Protein AF-A0A8S3K7N5-F1 (afdb_monomer)

Solvent-accessible surface area (backbone atoms only — not comparable to full-atom values): 6988 Å² total; per-residue (Å²): 124,72,88,82,46,49,50,37,34,90,38,36,69,51,72,73,52,74,67,58,43,51,54,51,24,51,50,44,50,52,30,52,75,72,74,40,86,56,64,52,58,41,30,49,53,84,78,60,52,74,72,37,67,68,50,54,50,35,47,52,54,41,50,53,51,44,46,74,39,65,55,68,29,38,30,42,37,34,56,95,47,79,80,78,70,56,70,71,34,56,76,75,28,97,40,62,67,52,37,53,52,53,51,51,50,53,49,38,56,72,63,68,60,49,94,44,72,46,76,42,69,105

pLDDT: mean 94.67, std 6.49, range [56.16, 98.19]

Secondary structure (DSSP, 8-state):
--TT-GGGTTTTTSPP-HHHHHHHHHHHHHHHHTT---EEEE--TTT--TT-HHHHHHHHHHHHHHHHTT--EEEEE--S---PPPHHHHHH-SSHHHHHHHHHHHHHHHTTS-S-EEEE--

Foldseek 3Di:
DDPPPCCQEVVVLDADDPVRLVVLLVVCVVCVVVVHQDERHHHHQADDQLQDPVSLVSNLVNVVSCVVSVHQAYEYAPPPYDQDHDPSSVVPAVGSVRSSVVSQVVVCVSSVNGPHYHYHHD

Mean predicted aligned error: 3.04 Å

Radius of gyration: 14.58 Å; Cα contacts (8 Å, |Δi|>4): 152; chains: 1; bounding box: 37×26×41 Å

Sequence (122 aa):
APKDDAKHRSRWRDLYSYEESSELSQLIHIAKRYGIKFVYGLSPGLDLIYSSDKDLRALKRKLDQGCYFGCEYWAWLFDDIESEMCQQDKDRFVSFAHAQVAVTNEIYDYLNKPNILLFCPT

Nearest PDB structures (foldseek):
  8p0l-assembly1_B  TM=9.920E-01  e=1.467E-14  Homo sapiens
  5m7u-assembly1_B  TM=9.917E-01  e=2.003E-14  Homo sapiens
  5vvo-assembly1_B  TM=9.931E-01  e=2.268E-14  Homo sapiens
  5un9-assembly1_B  TM=9.921E-01  e=2.569E-14  Homo sapiens
  5m7t-assembly1_A  TM=9.931E-01  e=5.775E-14  Homo sapiens

InterPro domains:
  IPR011496 Beta-N-acetylglucosaminidase, catalytic domain [PF07555] (1-122)
  IPR011496 Beta-N-acetylglucosaminidase, catalytic domain [PS52009] (1-122)
  IPR017853 Glycoside hydrolase superfamily [SSF51445] (1-122)
  IPR051822 Glycosyl Hydrolase Family 84 [PTHR13170] (1-122)

Structure (mmCIF, N/CA/C/O backbone):
data_AF-A0A8S3K7N5-F1
#
_entry.id   AF-A0A8S3K7N5-F1
#
loop_
_atom_site.group_PDB
_atom_site.id
_atom_site.type_symbol
_atom_site.label_atom_id
_atom_site.label_alt_id
_atom_site.label_comp_id
_atom_site.label_asym_id
_atom_site.label_entity_id
_atom_site.label_seq_id
_atom_site.pdbx_PDB_ins_code
_atom_site.Cartn_x
_atom_site.Cartn_y
_atom_site.Cartn_z
_atom_site.occupancy
_atom_site.B_iso_or_equiv
_atom_site.auth_seq_id
_atom_site.auth_comp_id
_atom_site.auth_asym_id
_atom_site.auth_atom_id
_atom_site.pdbx_PDB_model_num
ATOM 1 N N . ALA A 1 1 ? -4.750 11.916 3.005 1.00 56.16 1 ALA A N 1
ATOM 2 C CA . ALA A 1 1 ? -3.777 11.329 3.942 1.00 56.16 1 ALA A CA 1
ATOM 3 C C . ALA A 1 1 ? -3.001 12.439 4.641 1.00 56.16 1 ALA A C 1
ATOM 5 O O . ALA A 1 1 ? -2.740 13.442 3.978 1.00 56.16 1 ALA A O 1
ATOM 6 N N . PRO A 1 2 ? -2.689 12.324 5.944 1.00 64.88 2 PRO A N 1
ATOM 7 C CA . PRO A 1 2 ? -1.953 13.364 6.659 1.00 64.88 2 PRO A CA 1
ATOM 8 C C . PRO A 1 2 ? -0.551 13.511 6.061 1.00 64.88 2 PRO A C 1
ATOM 10 O O . PRO A 1 2 ? 0.173 12.528 5.932 1.00 64.88 2 PRO A O 1
ATOM 13 N N . LYS A 1 3 ? -0.171 14.736 5.682 1.00 58.25 3 LYS A N 1
ATOM 14 C CA . LYS A 1 3 ? 1.168 15.015 5.136 1.00 58.25 3 LYS A CA 1
ATOM 15 C C . LYS A 1 3 ? 2.272 14.878 6.196 1.00 58.25 3 LYS A C 1
ATOM 17 O O . LYS A 1 3 ? 3.422 14.663 5.831 1.00 58.25 3 LYS A O 1
ATOM 22 N N . ASP A 1 4 ? 1.903 14.944 7.477 1.00 69.31 4 ASP A N 1
ATOM 23 C CA . ASP A 1 4 ? 2.828 14.939 8.617 1.00 69.31 4 ASP A CA 1
ATOM 24 C C . ASP A 1 4 ? 3.162 13.531 9.152 1.00 69.31 4 ASP A C 1
ATOM 26 O O . ASP A 1 4 ? 4.093 13.382 9.943 1.00 69.31 4 ASP A O 1
ATOM 30 N N . ASP A 1 5 ? 2.458 12.476 8.714 1.00 83.31 5 ASP A N 1
ATOM 31 C CA . ASP A 1 5 ? 2.827 11.096 9.062 1.00 83.31 5 ASP A CA 1
ATOM 32 C C . ASP A 1 5 ? 3.923 10.595 8.109 1.00 83.31 5 ASP A C 1
ATOM 34 O O . ASP A 1 5 ? 3.662 10.147 6.990 1.00 83.31 5 ASP A O 1
ATOM 38 N N . ALA A 1 6 ? 5.177 10.630 8.561 1.00 88.44 6 ALA A N 1
ATOM 39 C CA . ALA A 1 6 ? 6.297 10.114 7.779 1.00 88.44 6 ALA A CA 1
ATOM 40 C C . ALA A 1 6 ? 6.111 8.631 7.397 1.00 88.44 6 ALA A C 1
ATOM 42 O O . ALA A 1 6 ? 6.483 8.229 6.293 1.00 88.44 6 ALA A O 1
ATOM 43 N N . LYS A 1 7 ? 5.492 7.813 8.262 1.00 94.00 7 LYS A N 1
ATOM 44 C CA . LYS A 1 7 ? 5.280 6.372 8.034 1.00 94.00 7 LYS A CA 1
ATOM 45 C C . LYS A 1 7 ? 4.137 6.077 7.065 1.00 94.00 7 LYS A C 1
ATOM 47 O O . LYS A 1 7 ? 3.945 4.919 6.697 1.00 94.00 7 LYS A O 1
ATOM 52 N N . HIS A 1 8 ? 3.411 7.102 6.629 1.00 92.31 8 HIS A N 1
ATOM 53 C CA . HIS A 1 8 ? 2.451 7.009 5.538 1.00 92.31 8 HIS A CA 1
ATOM 54 C C . HIS A 1 8 ? 3.132 7.072 4.156 1.00 92.31 8 HIS A C 1
ATOM 56 O O . HIS A 1 8 ? 2.623 6.493 3.195 1.00 92.31 8 HIS A O 1
ATOM 62 N N . ARG A 1 9 ? 4.264 7.787 4.033 1.00 93.31 9 ARG A N 1
ATOM 63 C CA . ARG A 1 9 ? 4.886 8.098 2.731 1.00 93.31 9 ARG A CA 1
ATOM 64 C C . ARG A 1 9 ? 6.403 7.906 2.706 1.00 93.31 9 ARG A C 1
ATOM 66 O O . ARG A 1 9 ? 6.880 6.921 2.161 1.00 93.31 9 ARG A O 1
ATOM 73 N N . SER A 1 10 ? 7.176 8.814 3.301 1.00 93.06 10 SER A N 1
ATOM 74 C CA . SER A 1 10 ? 8.648 8.806 3.192 1.00 93.06 10 SER A CA 1
ATOM 75 C C . SER A 1 10 ? 9.321 7.634 3.912 1.00 93.06 10 SER A C 1
ATOM 77 O O . SER A 1 10 ? 10.409 7.213 3.536 1.00 93.06 10 SER A O 1
ATOM 79 N N . ARG A 1 11 ? 8.673 7.095 4.946 1.00 95.62 11 ARG A N 1
ATOM 80 C CA . ARG A 1 11 ? 9.132 5.961 5.757 1.00 95.62 11 ARG A CA 1
ATOM 81 C C . ARG A 1 11 ? 8.095 4.839 5.765 1.00 95.62 11 ARG A C 1
ATOM 83 O O . ARG A 1 11 ? 7.883 4.197 6.787 1.00 95.62 11 ARG A O 1
ATOM 90 N N . TRP A 1 12 ? 7.425 4.604 4.636 1.00 96.19 12 TRP A N 1
ATOM 91 C CA . TRP A 1 12 ? 6.309 3.651 4.533 1.00 96.19 12 TRP A CA 1
ATOM 92 C C . TRP A 1 12 ? 6.662 2.214 4.956 1.00 96.19 12 TRP A C 1
ATOM 94 O O . TRP A 1 12 ? 5.791 1.468 5.404 1.00 96.19 12 TRP A O 1
ATOM 104 N N . ARG A 1 13 ? 7.943 1.827 4.852 1.00 97.31 13 ARG A N 1
ATOM 105 C CA . ARG A 1 13 ? 8.452 0.516 5.295 1.00 97.31 13 ARG A CA 1
ATOM 106 C C . ARG A 1 13 ? 8.513 0.369 6.818 1.00 97.31 13 ARG A C 1
ATOM 108 O O . ARG A 1 13 ? 8.588 -0.756 7.311 1.00 97.31 13 ARG A O 1
ATOM 115 N N . ASP A 1 14 ? 8.497 1.473 7.560 1.00 97.44 14 ASP A N 1
ATOM 116 C CA . ASP A 1 14 ? 8.613 1.447 9.011 1.00 97.44 14 ASP A CA 1
ATOM 117 C C . ASP A 1 14 ? 7.270 1.133 9.659 1.00 97.44 14 ASP A C 1
ATOM 119 O O . ASP A 1 14 ? 6.243 1.759 9.382 1.00 97.44 14 ASP A O 1
ATOM 123 N N . LEU A 1 15 ? 7.286 0.184 10.591 1.00 96.81 15 LEU A N 1
ATOM 124 C CA . LEU A 1 15 ? 6.115 -0.133 11.398 1.00 96.81 15 LEU A CA 1
ATOM 125 C C . LEU A 1 15 ? 5.840 0.976 12.421 1.00 96.81 15 LEU A C 1
ATOM 127 O O . LEU A 1 15 ? 6.742 1.695 12.869 1.00 96.81 15 LEU A O 1
ATOM 131 N N . TYR A 1 16 ? 4.571 1.116 12.789 1.00 95.81 16 TYR A N 1
ATOM 132 C CA . TYR A 1 16 ? 4.176 1.986 13.890 1.00 95.81 16 TYR A CA 1
ATOM 133 C C . TYR A 1 16 ? 4.731 1.448 15.218 1.00 95.81 16 TYR A C 1
ATOM 135 O O . TYR A 1 16 ? 4.808 0.230 15.401 1.00 95.81 16 TYR A O 1
ATOM 143 N N . SER A 1 17 ? 5.142 2.336 16.126 1.00 95.31 17 SER A N 1
ATOM 144 C CA . SER A 1 17 ? 5.508 1.976 17.498 1.00 95.31 17 SER A CA 1
ATOM 145 C C . SER A 1 17 ? 4.276 1.491 18.261 1.00 95.31 17 SER A C 1
ATOM 147 O O . SER A 1 17 ? 3.154 1.538 17.752 1.00 95.31 17 SER A O 1
ATOM 149 N N . TYR A 1 18 ? 4.467 1.013 19.487 1.00 93.31 18 TYR A N 1
ATOM 150 C CA . TYR A 1 18 ? 3.350 0.596 20.330 1.00 93.31 18 TYR A CA 1
ATOM 151 C C . TYR A 1 18 ? 2.382 1.758 20.613 1.00 93.31 18 TYR A C 1
ATOM 153 O O . TYR A 1 18 ? 1.166 1.594 20.524 1.00 93.31 18 TYR A O 1
ATOM 161 N N . GLU A 1 19 ? 2.924 2.940 20.892 1.00 93.44 19 GLU A N 1
ATOM 162 C CA . GLU A 1 19 ? 2.173 4.157 21.197 1.00 93.44 19 GLU A CA 1
ATOM 163 C C . GLU A 1 19 ? 1.351 4.605 19.982 1.00 93.44 19 GLU A C 1
ATOM 165 O O . GLU A 1 19 ? 0.130 4.706 20.075 1.00 93.44 19 GLU A O 1
ATOM 170 N N . GLU A 1 20 ? 1.994 4.749 18.819 1.00 94.00 20 GLU A N 1
ATOM 171 C CA . GLU A 1 20 ? 1.323 5.101 17.558 1.00 94.00 20 GLU A CA 1
ATOM 172 C C . GLU A 1 20 ? 0.252 4.061 17.176 1.00 94.00 20 GLU A C 1
ATOM 174 O O . GLU A 1 20 ? -0.841 4.402 16.725 1.00 94.00 20 GLU A O 1
ATOM 179 N N . SER A 1 21 ? 0.542 2.771 17.389 1.00 92.88 21 SER A N 1
ATOM 180 C CA . SER A 1 21 ? -0.405 1.675 17.140 1.00 92.88 21 SER A CA 1
ATOM 181 C C . SER A 1 21 ? -1.648 1.776 18.028 1.00 92.88 21 SER A C 1
ATOM 183 O O . SER A 1 21 ? -2.763 1.508 17.572 1.00 92.88 21 SER A O 1
ATOM 185 N N . SER A 1 22 ? -1.470 2.160 19.296 1.00 93.94 22 SER A N 1
ATOM 186 C CA . SER A 1 22 ? -2.565 2.369 20.248 1.00 93.94 22 SER A CA 1
ATOM 187 C C . SER A 1 22 ? -3.449 3.542 19.823 1.00 93.94 22 SER A C 1
ATOM 189 O O . SER A 1 22 ? -4.672 3.404 19.779 1.00 93.94 22 SER A O 1
ATOM 191 N N . GLU A 1 23 ? -2.844 4.665 19.431 1.00 93.69 23 GLU A N 1
ATOM 192 C CA . GLU A 1 23 ? -3.563 5.847 18.941 1.00 93.69 23 GLU A CA 1
ATOM 193 C C . GLU A 1 23 ? -4.380 5.536 17.678 1.00 93.69 23 GLU A C 1
ATOM 195 O O . GLU A 1 23 ? -5.572 5.849 17.612 1.00 93.69 23 GLU A O 1
ATOM 200 N N . LEU A 1 24 ? -3.780 4.845 16.701 1.00 94.56 24 LEU A N 1
ATOM 201 C CA . LEU A 1 24 ? -4.466 4.430 15.474 1.00 94.56 24 LEU A CA 1
ATOM 202 C C . LEU A 1 24 ? -5.617 3.460 15.752 1.00 94.56 24 LEU A C 1
ATOM 204 O O . LEU A 1 24 ? -6.706 3.627 15.202 1.00 94.56 24 LEU A O 1
ATOM 208 N N . SER A 1 25 ? -5.412 2.480 16.635 1.00 96.25 25 SER A N 1
ATOM 209 C CA . SER A 1 25 ? -6.462 1.527 17.018 1.00 96.25 25 SER A CA 1
ATOM 210 C C . SER A 1 25 ? -7.647 2.235 17.684 1.00 96.25 25 SER A C 1
ATOM 212 O O . SER A 1 25 ? -8.804 1.946 17.374 1.00 96.25 25 SER A O 1
ATOM 214 N N . GLN A 1 26 ? -7.381 3.210 18.561 1.00 96.81 26 GLN A N 1
ATOM 215 C CA . GLN A 1 26 ? -8.428 4.028 19.179 1.00 96.81 26 GLN A CA 1
ATOM 216 C C . GLN A 1 26 ? -9.173 4.871 18.140 1.00 96.81 26 GLN A C 1
ATOM 218 O O . GLN A 1 26 ? -10.404 4.911 18.160 1.00 96.81 26 GLN A O 1
ATOM 223 N N . LEU A 1 27 ? -8.456 5.494 17.202 1.00 96.31 27 LEU A N 1
ATOM 224 C CA . LEU A 1 27 ? -9.052 6.287 16.129 1.00 96.31 27 LEU A CA 1
ATOM 225 C C . LEU A 1 27 ? -9.980 5.444 15.242 1.00 96.31 27 LEU A C 1
ATOM 227 O O . LEU A 1 27 ? -11.115 5.847 14.981 1.00 96.31 27 LEU A O 1
ATOM 231 N N . ILE A 1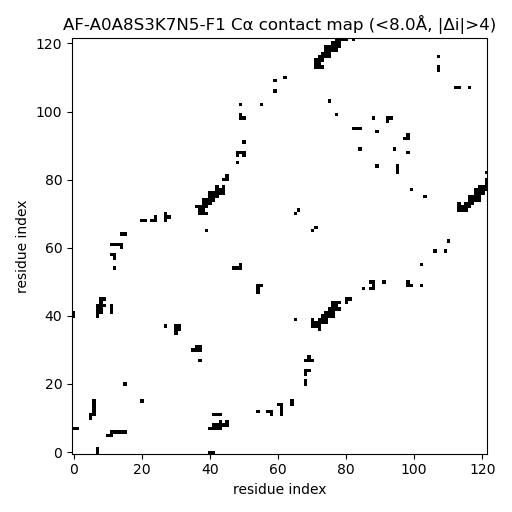 28 ? -9.531 4.254 14.832 1.00 96.56 28 ILE A N 1
ATOM 232 C CA . ILE A 1 28 ? -10.328 3.301 14.045 1.00 96.56 28 ILE A CA 1
ATOM 233 C C . ILE A 1 28 ? -11.575 2.875 14.827 1.00 96.56 28 ILE A C 1
ATOM 235 O O . ILE A 1 28 ? -12.686 2.891 14.289 1.00 96.56 28 ILE A O 1
ATOM 239 N N . HIS A 1 29 ? -11.419 2.540 16.111 1.00 96.94 29 HIS A N 1
ATOM 240 C CA . HIS A 1 29 ? -12.534 2.137 16.963 1.00 96.94 29 HIS A CA 1
ATOM 241 C C . HIS A 1 29 ? -13.580 3.251 17.118 1.00 96.94 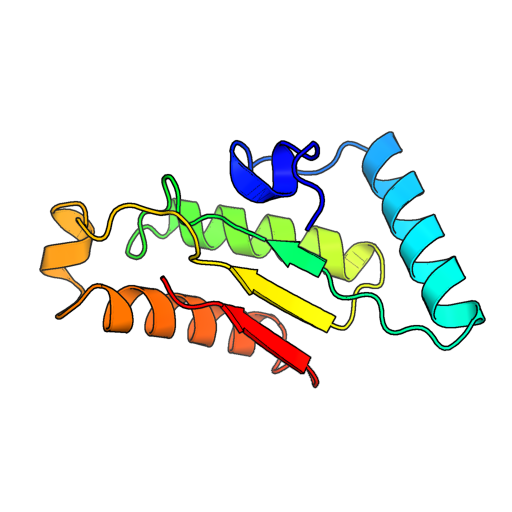29 HIS A C 1
ATOM 243 O O . HIS A 1 29 ? -14.782 3.001 16.994 1.00 96.94 29 HIS A O 1
ATOM 249 N N . ILE A 1 30 ? -13.138 4.491 17.349 1.00 97.75 30 ILE A N 1
ATOM 250 C CA . ILE A 1 30 ? -14.020 5.657 17.454 1.00 97.75 30 ILE A CA 1
ATOM 251 C C . ILE A 1 30 ? -14.747 5.890 16.127 1.00 97.75 30 ILE A C 1
ATOM 253 O O . ILE A 1 30 ? -15.970 6.029 16.132 1.00 97.75 30 ILE A O 1
ATOM 257 N N . ALA A 1 31 ? -14.042 5.866 14.992 1.00 97.50 31 ALA A N 1
ATOM 258 C CA . ALA A 1 31 ? -14.661 6.019 13.675 1.00 97.50 31 ALA A CA 1
ATOM 259 C C . ALA A 1 31 ? -15.775 4.980 13.460 1.00 97.50 31 ALA A C 1
ATOM 261 O O . ALA A 1 31 ? -16.907 5.343 13.130 1.00 97.50 31 ALA A O 1
ATOM 262 N N . LYS A 1 32 ? -15.496 3.707 13.772 1.00 96.06 32 LYS A N 1
ATOM 263 C CA . LYS A 1 32 ? -16.471 2.612 13.684 1.00 96.06 32 LYS A CA 1
ATOM 264 C C . LYS A 1 32 ? -17.682 2.836 14.593 1.00 96.06 32 LYS A C 1
ATOM 266 O O . LYS A 1 32 ? -18.812 2.645 14.149 1.00 96.06 32 LYS A O 1
ATOM 271 N N . ARG A 1 33 ? -17.475 3.299 15.832 1.00 97.62 33 ARG A N 1
ATOM 272 C CA . ARG A 1 33 ? -18.557 3.615 16.784 1.00 97.62 33 ARG A CA 1
ATOM 273 C C . ARG A 1 33 ? -19.510 4.695 16.263 1.00 97.62 33 ARG A C 1
ATOM 275 O O . ARG A 1 33 ? -20.701 4.631 16.552 1.00 97.62 33 ARG A O 1
ATOM 282 N N . TYR A 1 34 ? -19.004 5.656 15.495 1.00 97.94 34 TYR A N 1
ATOM 283 C CA . TYR A 1 34 ? -19.805 6.723 14.885 1.00 97.94 34 TYR A CA 1
ATOM 284 C C . TYR A 1 34 ? -20.292 6.397 13.462 1.00 97.94 34 TYR A C 1
ATOM 286 O O . TYR A 1 34 ? -20.843 7.266 12.792 1.00 97.94 34 TYR A O 1
ATOM 294 N N . GLY A 1 35 ? -20.113 5.159 12.982 1.00 96.94 35 GLY A N 1
ATOM 295 C CA . GLY A 1 35 ? -20.539 4.752 11.638 1.00 96.94 35 GLY A CA 1
ATOM 296 C C . GLY A 1 35 ? -19.702 5.358 10.504 1.00 96.94 35 GLY A C 1
ATOM 297 O O . GLY A 1 35 ? -20.136 5.364 9.353 1.00 96.94 35 GLY A O 1
ATOM 298 N N . ILE A 1 36 ? -18.506 5.864 10.809 1.00 97.62 36 ILE A N 1
ATOM 299 C CA . ILE A 1 36 ? -17.572 6.444 9.843 1.00 97.62 36 ILE A CA 1
ATOM 300 C C . ILE A 1 36 ? -16.615 5.349 9.363 1.00 97.62 36 ILE A C 1
ATOM 302 O O . ILE A 1 36 ? -15.966 4.672 10.161 1.00 97.62 36 ILE A O 1
ATOM 306 N N . LYS A 1 37 ? -16.492 5.190 8.042 1.00 96.62 37 LYS A N 1
ATOM 307 C CA . LYS A 1 37 ? -15.516 4.273 7.437 1.00 96.62 37 LYS A CA 1
ATOM 308 C C . LYS A 1 37 ? -14.123 4.893 7.488 1.00 96.62 37 LYS A C 1
ATOM 310 O O . LYS A 1 37 ? -13.851 5.863 6.785 1.00 96.62 37 LYS A O 1
ATOM 315 N N . PHE A 1 38 ? -13.244 4.324 8.305 1.00 96.56 38 PHE A N 1
ATOM 316 C CA . PHE A 1 38 ? -11.838 4.712 8.341 1.00 96.56 38 PHE A CA 1
ATOM 317 C C . PHE A 1 38 ? -11.076 4.051 7.186 1.00 96.56 38 PHE A C 1
ATOM 319 O O . PHE A 1 38 ? -10.989 2.827 7.141 1.00 96.56 38 PHE A O 1
ATOM 326 N N . VAL A 1 39 ? -10.516 4.850 6.274 1.00 96.25 39 VAL A N 1
ATOM 327 C CA . VAL A 1 39 ? -9.705 4.361 5.150 1.00 96.25 39 VAL A CA 1
ATOM 328 C C . VAL A 1 39 ? -8.226 4.593 5.449 1.00 96.25 39 VAL A C 1
ATOM 330 O O . VAL A 1 39 ? -7.792 5.742 5.544 1.00 96.25 39 VAL A O 1
ATOM 333 N N . TYR A 1 40 ? -7.452 3.516 5.580 1.00 95.50 40 TYR A N 1
ATOM 334 C CA . TYR A 1 40 ? -6.005 3.601 5.750 1.00 95.50 40 TYR A CA 1
ATOM 335 C C . TYR A 1 40 ? -5.323 3.827 4.400 1.00 95.50 40 TYR A C 1
ATOM 337 O O . TYR A 1 40 ? -5.354 2.964 3.522 1.00 95.50 40 TYR A O 1
ATOM 345 N N . GLY A 1 41 ? -4.733 5.010 4.234 1.00 95.06 41 GLY A N 1
ATOM 346 C CA . GLY A 1 41 ? -3.915 5.349 3.074 1.00 95.06 41 GLY A CA 1
ATOM 347 C C . GLY A 1 41 ? -2.467 4.895 3.241 1.00 95.06 41 GLY A C 1
ATOM 348 O O . GLY A 1 41 ? -1.953 4.893 4.358 1.00 95.06 41 GLY A O 1
ATOM 349 N N . LEU A 1 42 ? -1.804 4.557 2.135 1.00 95.50 42 LEU A N 1
ATOM 350 C CA . LEU A 1 42 ? -0.350 4.423 2.078 1.00 95.50 42 LEU A CA 1
ATOM 351 C C . LEU A 1 42 ? 0.177 4.920 0.723 1.00 95.50 42 LEU A C 1
ATOM 353 O O . LEU A 1 42 ? -0.390 4.593 -0.322 1.00 95.50 42 LEU A O 1
ATOM 357 N N . SER A 1 43 ? 1.273 5.683 0.752 1.00 95.56 43 SER A N 1
ATOM 358 C CA . SER A 1 43 ? 1.939 6.249 -0.430 1.00 95.56 43 SER A CA 1
ATOM 359 C C . SER A 1 43 ? 3.384 5.747 -0.552 1.00 95.56 43 SER A C 1
ATOM 361 O O . SER A 1 43 ? 4.313 6.485 -0.217 1.00 95.56 43 SER A O 1
ATOM 363 N N . PRO A 1 44 ? 3.641 4.517 -1.021 1.00 95.25 44 PRO A N 1
ATOM 364 C CA . PRO A 1 44 ? 5.012 4.005 -1.101 1.00 95.25 44 PRO A CA 1
ATOM 365 C C . PRO A 1 44 ? 5.769 4.443 -2.363 1.00 95.25 44 PRO A C 1
ATOM 367 O O . PRO A 1 44 ? 6.946 4.130 -2.508 1.00 95.25 44 PRO A O 1
ATOM 370 N N . GLY A 1 45 ? 5.106 5.123 -3.303 1.00 94.12 45 GLY A N 1
ATOM 371 C CA . GLY A 1 45 ? 5.623 5.334 -4.658 1.00 94.12 45 GLY A CA 1
ATOM 372 C C . GLY A 1 45 ? 6.915 6.152 -4.766 1.00 94.12 45 GLY A C 1
ATOM 373 O O . GLY A 1 45 ? 7.503 6.165 -5.838 1.00 94.12 45 GLY A O 1
ATOM 374 N N . LEU A 1 46 ? 7.367 6.816 -3.693 1.00 93.50 46 LEU A N 1
ATOM 375 C CA . LEU A 1 46 ? 8.610 7.599 -3.702 1.00 93.50 46 LEU A CA 1
ATOM 376 C C . LEU A 1 46 ? 9.855 6.744 -3.958 1.00 93.50 46 LEU A C 1
ATOM 378 O O . LEU A 1 46 ? 10.799 7.214 -4.582 1.00 93.50 46 LEU A O 1
ATOM 382 N 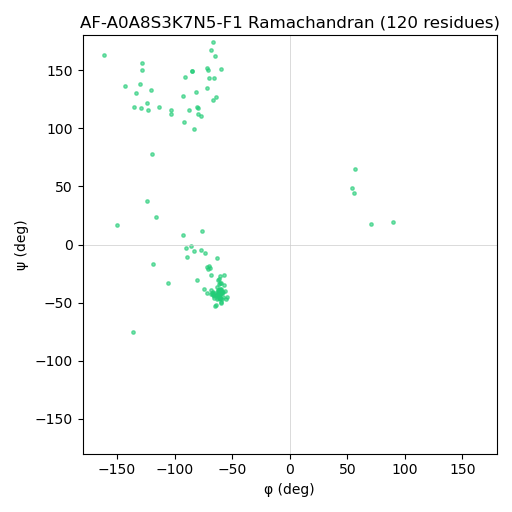N . ASP A 1 47 ? 9.885 5.522 -3.431 1.00 94.88 47 ASP A N 1
ATOM 383 C CA . ASP A 1 47 ? 11.071 4.664 -3.493 1.00 94.88 47 ASP A CA 1
ATOM 384 C C . ASP A 1 47 ? 10.732 3.163 -3.523 1.00 94.88 47 ASP A C 1
ATOM 386 O O . ASP A 1 47 ? 11.587 2.326 -3.226 1.00 94.88 47 ASP A O 1
ATOM 390 N N . LEU A 1 48 ? 9.483 2.806 -3.837 1.00 96.38 48 LEU A N 1
ATOM 391 C CA . LEU A 1 48 ? 9.059 1.421 -4.020 1.00 96.38 48 LEU A CA 1
ATOM 392 C C . LEU A 1 48 ? 9.724 0.813 -5.259 1.00 96.38 48 LEU A C 1
ATOM 394 O O . LEU A 1 48 ? 9.524 1.297 -6.370 1.00 96.38 48 LEU A O 1
ATOM 398 N N . ILE A 1 49 ? 10.424 -0.307 -5.073 1.00 97.44 49 ILE A N 1
ATOM 399 C CA . ILE A 1 49 ? 10.846 -1.170 -6.178 1.00 97.44 49 ILE A CA 1
ATOM 400 C C . ILE A 1 49 ? 9.758 -2.227 -6.378 1.00 97.44 49 ILE A C 1
ATOM 402 O O . ILE A 1 49 ? 9.628 -3.161 -5.582 1.00 97.44 49 ILE A O 1
ATOM 406 N N . TYR A 1 50 ? 8.964 -2.084 -7.435 1.00 97.38 50 TYR A N 1
ATOM 407 C CA . TYR A 1 50 ? 7.741 -2.868 -7.664 1.00 97.38 50 TYR A CA 1
ATOM 408 C C . TYR A 1 50 ? 8.009 -4.374 -7.812 1.00 97.38 50 TYR A C 1
ATOM 410 O O . TYR A 1 50 ? 7.183 -5.209 -7.453 1.00 97.38 50 TYR A O 1
ATOM 418 N N . SER A 1 51 ? 9.180 -4.730 -8.333 1.00 97.44 51 SER A N 1
ATOM 419 C CA . SER A 1 51 ? 9.640 -6.100 -8.573 1.00 97.44 51 SER A CA 1
ATOM 420 C C . SER A 1 51 ? 10.396 -6.714 -7.389 1.00 97.44 51 SER A C 1
ATOM 422 O O . SER A 1 51 ? 10.803 -7.876 -7.472 1.00 97.44 51 SER A O 1
ATOM 424 N N . SER A 1 52 ? 10.614 -5.959 -6.306 1.00 97.75 52 SER A N 1
ATOM 425 C CA . SER A 1 52 ? 11.408 -6.381 -5.152 1.00 97.75 52 SER A CA 1
ATOM 426 C C . SER A 1 52 ? 10.571 -7.139 -4.127 1.00 97.75 52 SER A C 1
ATOM 428 O O . SER A 1 52 ? 9.736 -6.568 -3.424 1.00 97.75 52 SER A O 1
ATOM 430 N N . ASP A 1 53 ? 10.893 -8.417 -3.921 1.00 97.00 53 ASP A N 1
ATOM 431 C CA . ASP A 1 53 ? 10.253 -9.219 -2.873 1.00 97.00 53 ASP A CA 1
ATOM 432 C C . ASP A 1 53 ? 10.483 -8.644 -1.466 1.00 97.00 53 ASP A C 1
ATOM 434 O O . ASP A 1 53 ? 9.692 -8.875 -0.550 1.00 97.00 53 ASP A O 1
ATOM 438 N N . LYS A 1 54 ? 11.587 -7.915 -1.253 1.00 97.75 54 LYS A N 1
ATOM 439 C CA . LYS A 1 54 ? 11.867 -7.259 0.031 1.00 97.75 54 LYS A CA 1
ATOM 440 C C . LYS A 1 54 ? 10.845 -6.158 0.302 1.00 97.75 54 LYS A C 1
ATOM 442 O O . LYS A 1 54 ? 10.341 -6.080 1.423 1.00 97.75 54 LYS A O 1
ATOM 447 N N . ASP A 1 55 ? 10.540 -5.353 -0.708 1.00 97.69 55 ASP A N 1
ATOM 448 C CA . ASP A 1 55 ? 9.584 -4.258 -0.585 1.00 97.69 55 ASP A CA 1
ATOM 449 C C . ASP A 1 55 ? 8.156 -4.783 -0.481 1.00 97.69 55 ASP A C 1
ATOM 451 O O . ASP A 1 55 ? 7.425 -4.356 0.410 1.00 97.69 55 ASP A O 1
ATOM 455 N N . LEU A 1 56 ? 7.797 -5.799 -1.271 1.00 97.44 56 LEU A N 1
ATOM 456 C CA . LEU A 1 56 ? 6.507 -6.482 -1.142 1.00 97.44 56 LEU A CA 1
ATOM 457 C C . LEU A 1 56 ? 6.310 -7.087 0.255 1.00 97.44 56 LEU A C 1
ATOM 459 O O . LEU A 1 56 ? 5.232 -6.973 0.838 1.00 97.44 56 LEU A O 1
ATOM 463 N N . ARG A 1 57 ? 7.348 -7.688 0.852 1.00 98.19 57 ARG A N 1
ATOM 464 C CA . ARG A 1 57 ? 7.278 -8.178 2.241 1.00 98.19 57 ARG A CA 1
ATOM 465 C C . ARG A 1 57 ? 7.144 -7.051 3.261 1.00 98.19 57 ARG A C 1
ATOM 467 O O . ARG A 1 57 ? 6.376 -7.198 4.209 1.00 98.19 57 ARG A O 1
ATOM 474 N N . ALA A 1 58 ? 7.895 -5.959 3.114 1.00 98.12 58 ALA A N 1
ATOM 475 C CA . ALA A 1 58 ? 7.787 -4.807 4.013 1.00 98.12 58 ALA A CA 1
ATOM 476 C C . ALA A 1 58 ? 6.373 -4.216 3.972 1.00 98.12 58 ALA A C 1
ATOM 478 O O . ALA A 1 58 ? 5.784 -3.914 5.008 1.00 98.12 58 ALA A O 1
ATOM 479 N N . LEU A 1 59 ? 5.808 -4.153 2.771 1.00 97.06 59 LEU A N 1
ATOM 480 C CA . LEU A 1 59 ? 4.470 -3.669 2.529 1.00 97.06 59 LEU A CA 1
ATOM 481 C C . LEU A 1 59 ? 3.401 -4.545 3.181 1.00 97.06 59 LEU A C 1
ATOM 483 O O . LEU A 1 59 ? 2.599 -4.051 3.968 1.00 97.06 59 LEU A O 1
ATOM 487 N N . LYS A 1 60 ? 3.441 -5.855 2.930 1.00 97.88 60 LYS A N 1
ATOM 488 C CA . LYS A 1 60 ? 2.532 -6.821 3.563 1.00 97.88 60 LYS A CA 1
ATOM 489 C C . LYS A 1 60 ? 2.574 -6.723 5.087 1.00 97.88 60 LYS A C 1
ATOM 491 O O . LYS A 1 60 ? 1.530 -6.588 5.706 1.00 97.88 60 LYS A O 1
ATOM 496 N N . ARG A 1 61 ? 3.769 -6.632 5.683 1.00 98.00 61 ARG A N 1
ATOM 497 C CA . ARG A 1 61 ? 3.927 -6.438 7.137 1.00 98.00 61 ARG A CA 1
ATOM 498 C C . ARG A 1 61 ? 3.290 -5.145 7.650 1.00 98.00 61 ARG A C 1
ATOM 500 O O . ARG A 1 61 ? 2.744 -5.132 8.751 1.00 98.00 61 ARG A O 1
ATOM 507 N N . LYS A 1 62 ? 3.379 -4.052 6.889 1.00 97.12 62 LYS A N 1
ATOM 508 C CA . LYS A 1 62 ? 2.740 -2.775 7.241 1.00 97.12 62 LYS A CA 1
ATOM 509 C C . LYS A 1 62 ? 1.214 -2.898 7.210 1.00 97.12 62 LYS A C 1
ATOM 511 O O . LYS A 1 62 ? 0.541 -2.415 8.118 1.00 97.12 62 LYS A O 1
ATOM 516 N N . LEU A 1 63 ? 0.683 -3.589 6.205 1.00 95.94 63 LEU A N 1
ATOM 517 C CA . LEU A 1 63 ? -0.747 -3.859 6.061 1.00 95.94 63 LEU A CA 1
ATOM 518 C C . LEU A 1 63 ? -1.274 -4.818 7.137 1.00 95.94 63 LEU A C 1
ATOM 520 O O . LEU A 1 63 ? -2.341 -4.566 7.691 1.00 95.94 63 LEU A O 1
ATOM 524 N N . ASP A 1 64 ? -0.508 -5.850 7.504 1.00 97.19 64 ASP A N 1
ATOM 525 C CA . ASP A 1 64 ? -0.826 -6.739 8.630 1.00 97.19 64 ASP A CA 1
ATOM 526 C C . ASP A 1 64 ? -0.992 -5.935 9.924 1.00 97.19 64 ASP A C 1
ATOM 528 O O . ASP A 1 64 ? -1.911 -6.178 10.707 1.00 97.19 64 ASP A O 1
ATOM 532 N N . GLN A 1 65 ? -0.134 -4.930 10.127 1.00 96.25 65 GLN A N 1
ATOM 533 C CA . GLN A 1 65 ? -0.234 -4.018 11.262 1.00 96.25 65 GLN A CA 1
ATOM 534 C C . GLN A 1 65 ? -1.551 -3.228 11.238 1.00 96.25 65 GLN A C 1
ATOM 536 O O . GLN A 1 65 ? -2.249 -3.164 12.246 1.00 96.25 65 GLN A O 1
ATOM 541 N N . GLY A 1 66 ? -1.933 -2.683 10.078 1.00 95.00 66 GLY A N 1
ATOM 542 C CA . GLY A 1 66 ? -3.216 -1.995 9.909 1.00 95.00 66 GLY A CA 1
ATOM 543 C C . GLY A 1 66 ? -4.424 -2.909 10.154 1.00 95.00 66 GLY A C 1
ATOM 544 O O . GLY A 1 66 ? -5.382 -2.496 10.810 1.00 95.00 66 GLY A O 1
ATOM 545 N N . CYS A 1 67 ? -4.358 -4.166 9.704 1.00 95.25 67 CYS A N 1
ATOM 546 C CA . CYS A 1 67 ? -5.381 -5.177 9.985 1.00 95.25 67 CYS A CA 1
ATOM 547 C C . CYS A 1 67 ? -5.489 -5.451 11.491 1.00 95.25 67 CYS A C 1
ATOM 549 O O . CYS A 1 67 ? -6.593 -5.504 12.030 1.00 95.25 67 CYS A O 1
ATOM 551 N N . TYR A 1 68 ? -4.352 -5.568 12.186 1.00 94.44 68 TYR A N 1
ATOM 552 C CA . TYR A 1 68 ? -4.305 -5.768 13.636 1.00 94.44 68 TYR A CA 1
ATOM 553 C C . TYR A 1 68 ? -4.964 -4.615 14.414 1.00 94.44 68 TYR A C 1
ATOM 555 O O . TYR A 1 68 ? -5.611 -4.855 15.431 1.00 94.44 68 TYR A O 1
ATOM 563 N N . PHE A 1 69 ? -4.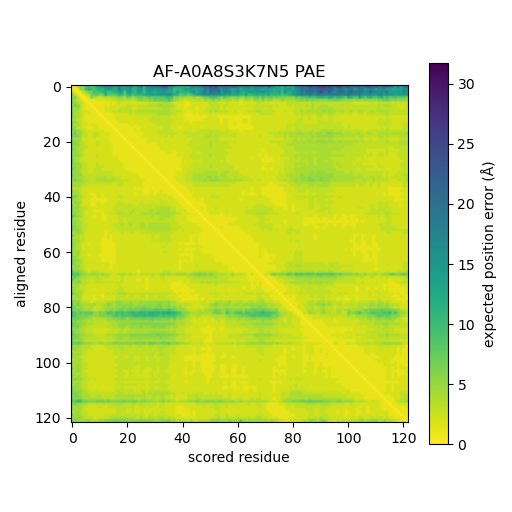884 -3.379 13.910 1.00 91.00 69 PHE A N 1
ATOM 564 C CA . PHE A 1 69 ? -5.577 -2.219 14.494 1.00 91.00 69 PHE A CA 1
ATOM 565 C C . PHE A 1 69 ? -7.095 -2.211 14.243 1.00 91.00 69 PHE A C 1
ATOM 567 O O . PHE A 1 69 ? -7.807 -1.356 14.771 1.00 91.00 69 PHE A O 1
ATOM 574 N N . GLY A 1 70 ? -7.602 -3.137 13.422 1.00 93.56 70 GLY A N 1
ATOM 575 C CA . GLY A 1 70 ? -9.007 -3.229 13.032 1.00 93.56 70 GLY A CA 1
ATOM 576 C C . GLY A 1 70 ? -9.367 -2.438 11.773 1.00 93.56 70 GLY A C 1
ATOM 577 O O . GLY A 1 70 ? -10.541 -2.119 11.580 1.00 93.56 70 GLY A O 1
ATOM 578 N N . CYS A 1 71 ? -8.390 -2.081 10.932 1.00 95.56 71 CYS A N 1
ATOM 579 C CA . CYS A 1 71 ? -8.669 -1.414 9.664 1.00 95.56 71 CYS A CA 1
ATOM 580 C C . CYS A 1 71 ? -9.310 -2.374 8.648 1.00 95.56 71 CYS A C 1
ATOM 582 O O . CYS A 1 71 ? -8.848 -3.496 8.455 1.00 95.56 71 CYS A O 1
ATOM 584 N N . GLU A 1 72 ? -10.362 -1.905 7.973 1.00 95.44 72 GLU A N 1
ATOM 585 C CA . GLU A 1 72 ? -11.155 -2.688 7.012 1.00 95.44 72 GLU A CA 1
ATOM 586 C C . GLU A 1 72 ? -11.120 -2.101 5.586 1.00 95.44 72 GLU A C 1
ATOM 588 O O . GLU A 1 72 ? -11.483 -2.784 4.627 1.00 95.44 72 GLU A O 1
ATOM 593 N N . TYR A 1 73 ? -10.706 -0.839 5.430 1.00 97.06 73 TYR A N 1
ATOM 594 C CA . TYR A 1 73 ? -10.780 -0.097 4.170 1.00 97.06 73 TYR A CA 1
ATOM 595 C C . TYR A 1 73 ? -9.437 0.550 3.846 1.00 97.06 73 TYR A C 1
ATOM 597 O O . TYR A 1 73 ? -8.802 1.140 4.718 1.00 97.06 73 TYR A O 1
ATOM 605 N N . TRP A 1 74 ? -9.033 0.490 2.579 1.00 97.31 74 TRP A N 1
ATOM 606 C CA . TRP A 1 74 ? -7.662 0.806 2.175 1.00 97.31 74 TRP A CA 1
ATOM 607 C C . TRP A 1 74 ? -7.621 1.829 1.043 1.00 97.31 74 TRP A C 1
ATOM 609 O O . TRP A 1 74 ? -8.526 1.882 0.209 1.00 97.31 74 TRP A O 1
ATOM 619 N N . ALA A 1 75 ? -6.561 2.630 0.997 1.00 96.81 75 ALA A N 1
ATOM 620 C CA . ALA A 1 75 ? -6.248 3.506 -0.121 1.00 96.81 75 ALA A CA 1
ATOM 621 C C . ALA A 1 75 ? -4.770 3.392 -0.495 1.00 96.81 75 ALA A C 1
ATOM 623 O O . ALA A 1 75 ? -3.878 3.494 0.344 1.00 96.81 75 ALA A O 1
ATOM 624 N N . TRP A 1 76 ? -4.531 3.196 -1.781 1.00 95.25 76 TRP A N 1
ATOM 625 C CA . TRP A 1 76 ? -3.228 2.982 -2.369 1.00 95.25 76 TRP A CA 1
ATOM 626 C C . TRP A 1 76 ? -2.879 4.155 -3.272 1.00 95.25 76 TRP A C 1
ATOM 628 O O . TRP A 1 76 ? -3.625 4.450 -4.206 1.00 95.25 76 TRP A O 1
ATOM 638 N N . LEU A 1 77 ? -1.806 4.874 -2.947 1.00 95.50 77 LEU A N 1
ATOM 639 C CA . LEU A 1 77 ? -1.595 6.226 -3.451 1.00 95.50 77 LEU A CA 1
ATOM 640 C C . LEU A 1 77 ? -0.262 6.349 -4.200 1.00 95.50 77 LEU A C 1
ATOM 642 O O . LEU A 1 77 ? 0.808 6.203 -3.605 1.00 95.50 77 LEU A O 1
ATOM 646 N N . PHE A 1 78 ? -0.342 6.633 -5.498 1.00 95.19 78 PHE A N 1
ATOM 647 C CA . PHE A 1 78 ? 0.800 6.842 -6.391 1.00 95.19 78 PHE A CA 1
ATOM 648 C C . PHE A 1 78 ? 0.862 8.271 -6.954 1.00 95.19 78 PHE A C 1
ATOM 650 O O . PHE A 1 78 ? 1.464 8.492 -8.001 1.00 95.19 78 PHE A O 1
ATOM 657 N N . ASP A 1 79 ? 0.256 9.228 -6.255 1.00 92.75 79 ASP A N 1
ATOM 658 C CA . ASP A 1 79 ? 0.280 10.659 -6.558 1.00 92.75 79 ASP A CA 1
ATOM 659 C C . ASP A 1 79 ? 1.655 11.285 -6.281 1.00 92.75 79 ASP A C 1
ATOM 661 O O . ASP A 1 79 ? 2.347 10.870 -5.347 1.00 92.75 79 ASP A O 1
ATOM 665 N N . ASP A 1 80 ? 2.028 12.329 -7.027 1.00 91.06 80 ASP A N 1
ATOM 666 C CA . ASP A 1 80 ? 3.243 13.137 -6.814 1.00 91.06 80 ASP A CA 1
ATOM 667 C C . ASP A 1 80 ? 4.550 12.310 -6.761 1.00 91.06 80 ASP A C 1
ATOM 669 O O . ASP A 1 80 ? 5.360 12.447 -5.835 1.00 91.06 80 ASP A O 1
ATOM 673 N N . ILE A 1 81 ? 4.749 11.416 -7.736 1.00 93.00 81 ILE A N 1
ATOM 674 C CA . ILE A 1 81 ? 5.967 10.600 -7.889 1.00 93.00 81 ILE A CA 1
ATOM 675 C C . ILE A 1 81 ? 6.529 10.703 -9.308 1.00 93.00 81 ILE A C 1
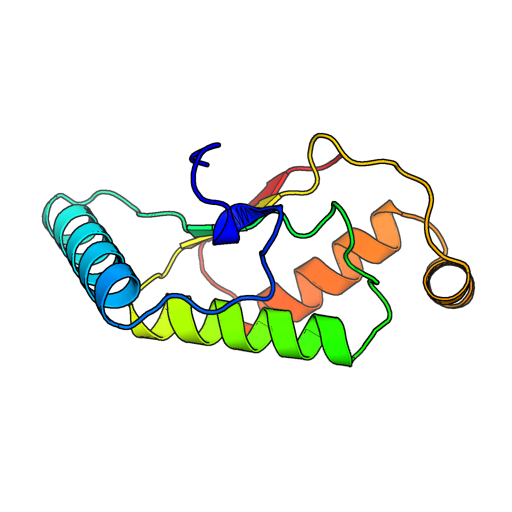ATOM 677 O O . ILE A 1 81 ? 5.808 10.993 -10.262 1.00 93.00 81 ILE A O 1
ATOM 681 N N . GLU A 1 82 ? 7.826 10.446 -9.455 1.00 90.06 82 GLU A N 1
ATOM 682 C CA . GLU A 1 82 ? 8.444 10.327 -10.774 1.00 90.06 82 GLU A CA 1
ATOM 683 C C . GLU A 1 82 ? 7.977 9.038 -11.465 1.00 90.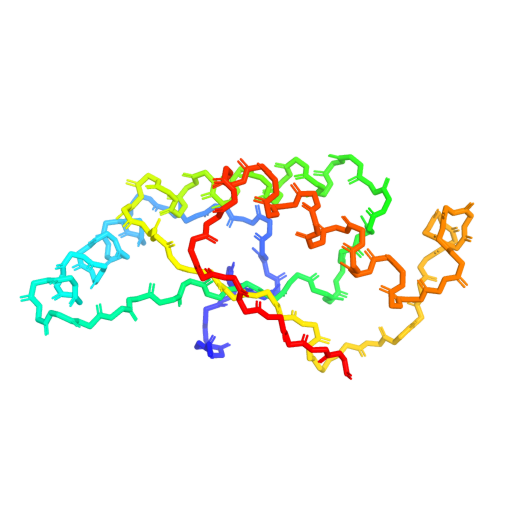06 82 GLU A C 1
ATOM 685 O O . GLU A 1 82 ? 7.797 8.000 -10.830 1.00 90.06 82 GLU A O 1
ATOM 690 N N . SER A 1 83 ? 7.778 9.102 -12.782 1.00 88.94 83 SER A N 1
ATOM 691 C CA . SER A 1 83 ? 7.314 7.957 -13.583 1.00 88.94 83 SER A CA 1
ATOM 692 C C . SER A 1 83 ? 8.443 7.038 -14.060 1.00 88.94 83 SER A C 1
ATOM 694 O O . SER A 1 83 ? 8.190 6.021 -14.712 1.00 88.94 83 SER A O 1
ATOM 696 N N . GLU A 1 84 ? 9.691 7.380 -13.737 1.00 91.25 84 GLU A N 1
ATOM 697 C CA . GLU A 1 84 ? 10.867 6.620 -14.136 1.00 91.25 84 GLU A CA 1
ATOM 698 C C . GLU A 1 84 ? 11.065 5.411 -13.212 1.00 91.25 84 GLU A C 1
ATOM 700 O O . GLU A 1 84 ? 11.294 5.538 -12.011 1.00 91.25 84 GLU A O 1
ATOM 705 N N . MET A 1 85 ? 10.999 4.210 -13.788 1.00 94.19 85 MET A N 1
ATOM 706 C CA . MET A 1 85 ? 11.249 2.963 -13.064 1.00 94.19 85 MET A CA 1
ATOM 707 C C . MET A 1 85 ? 12.744 2.630 -13.007 1.00 94.19 85 MET A C 1
ATOM 709 O O . MET A 1 85 ? 13.495 2.885 -13.952 1.00 94.19 85 MET A O 1
ATOM 713 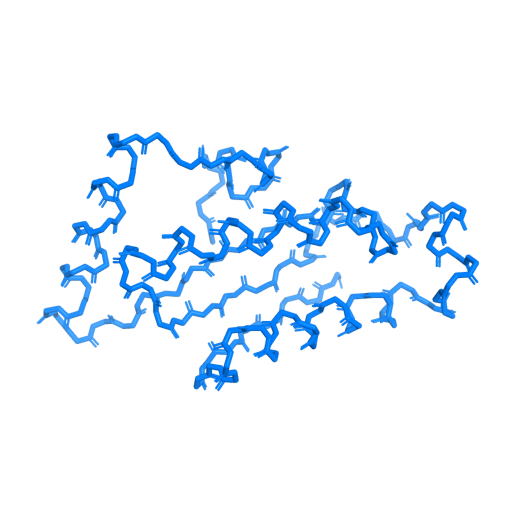N N . CYS A 1 86 ? 13.176 1.962 -11.936 1.00 94.94 86 CYS A N 1
ATOM 714 C CA . CYS A 1 86 ? 14.518 1.387 -11.881 1.00 94.94 86 CYS A CA 1
ATOM 715 C C . CYS A 1 86 ? 14.693 0.266 -12.930 1.00 94.94 86 CYS A C 1
ATOM 717 O O . CYS A 1 86 ? 13.717 -0.295 -13.432 1.00 94.94 86 CYS A O 1
ATOM 719 N N . GLN A 1 87 ? 15.940 -0.099 -13.252 1.00 96.12 87 GLN A N 1
ATOM 720 C CA . GLN A 1 87 ? 16.210 -1.121 -14.275 1.00 96.12 87 GLN A CA 1
ATOM 721 C C . GLN A 1 87 ? 15.550 -2.470 -13.953 1.00 96.12 87 GLN A C 1
ATOM 723 O O . GLN A 1 87 ? 14.961 -3.088 -14.831 1.00 96.12 87 GLN A O 1
ATOM 728 N N . GLN A 1 88 ? 15.577 -2.882 -12.683 1.00 96.38 88 GLN A N 1
ATOM 729 C CA . GLN A 1 88 ? 14.968 -4.137 -12.243 1.00 96.38 88 GLN A CA 1
ATOM 730 C C . GLN A 1 88 ? 13.456 -4.185 -12.529 1.00 96.38 88 GLN A C 1
ATOM 732 O O . GLN A 1 88 ? 12.928 -5.222 -12.929 1.00 96.38 88 GLN A O 1
ATOM 737 N N . ASP A 1 89 ? 12.758 -3.060 -12.359 1.00 97.38 89 ASP A N 1
ATOM 738 C CA . ASP A 1 89 ? 11.330 -2.963 -12.655 1.00 97.38 89 ASP A CA 1
ATOM 739 C C . ASP A 1 89 ? 11.066 -2.924 -14.160 1.00 97.38 89 ASP A C 1
ATOM 741 O O . ASP A 1 89 ? 10.128 -3.570 -14.624 1.00 97.38 89 ASP A O 1
ATOM 745 N N . LYS A 1 90 ? 11.915 -2.243 -14.940 1.00 96.94 90 LYS A N 1
ATOM 746 C CA . LYS A 1 90 ? 11.826 -2.231 -16.411 1.00 96.94 90 LYS A CA 1
ATOM 747 C C . LYS A 1 90 ? 12.000 -3.617 -17.027 1.00 96.94 90 LYS A C 1
ATOM 749 O O . LYS A 1 90 ? 11.357 -3.917 -18.028 1.00 96.94 90 LYS A O 1
ATOM 754 N N . ASP A 1 91 ? 12.825 -4.467 -16.422 1.00 97.12 91 ASP A N 1
ATOM 755 C CA . ASP A 1 91 ? 13.032 -5.842 -16.888 1.00 97.12 91 ASP A CA 1
ATOM 756 C C . ASP A 1 91 ? 11.803 -6.737 -16.630 1.00 97.12 91 ASP A C 1
ATOM 758 O O . ASP A 1 91 ? 11.633 -7.767 -17.286 1.00 97.12 91 ASP A O 1
ATOM 762 N N . ARG A 1 92 ? 10.928 -6.355 -15.685 1.00 97.31 92 ARG A N 1
ATOM 763 C CA . ARG A 1 92 ? 9.753 -7.142 -15.272 1.00 97.31 92 ARG A CA 1
ATOM 764 C C . ARG A 1 92 ? 8.423 -6.586 -15.779 1.00 97.31 92 ARG A C 1
ATOM 766 O O . ARG A 1 92 ? 7.502 -7.361 -16.038 1.00 97.31 92 ARG A O 1
ATOM 773 N N . PHE A 1 93 ? 8.298 -5.269 -15.907 1.00 97.75 93 PHE A N 1
ATOM 774 C CA . PHE A 1 93 ? 7.046 -4.592 -16.226 1.00 97.75 93 PHE A CA 1
ATOM 775 C C . PHE A 1 93 ? 7.155 -3.789 -17.517 1.00 97.75 93 PHE A C 1
ATOM 777 O O . PHE A 1 93 ? 8.058 -2.985 -17.713 1.00 97.75 93 PHE A O 1
ATOM 784 N N . VAL A 1 94 ? 6.153 -3.956 -18.380 1.00 96.56 94 VAL A N 1
ATOM 785 C CA . VAL A 1 94 ? 6.074 -3.265 -19.680 1.00 96.56 94 VAL A CA 1
ATOM 786 C C . VAL A 1 94 ? 5.803 -1.758 -19.566 1.00 96.56 94 VAL A C 1
ATOM 788 O O . VAL A 1 94 ? 5.992 -1.031 -20.536 1.00 96.56 94 VAL A O 1
ATOM 791 N N . SER A 1 95 ? 5.309 -1.285 -18.418 1.00 97.44 95 SER A N 1
ATOM 792 C CA . SER A 1 95 ? 5.019 0.128 -18.163 1.00 97.44 95 SER A CA 1
ATOM 793 C C . SER A 1 95 ? 4.902 0.415 -16.665 1.00 97.44 95 SER A C 1
ATOM 795 O O . SER A 1 95 ? 4.671 -0.496 -15.868 1.00 97.44 95 SER A O 1
ATOM 797 N N . PHE A 1 96 ? 4.992 1.694 -16.292 1.00 96.81 96 PHE A N 1
ATOM 798 C CA . PHE A 1 96 ? 4.794 2.137 -14.909 1.00 96.81 96 PHE A CA 1
ATOM 799 C C . PHE A 1 96 ? 3.396 1.794 -14.380 1.00 96.81 96 PHE A C 1
ATOM 801 O O . PHE A 1 96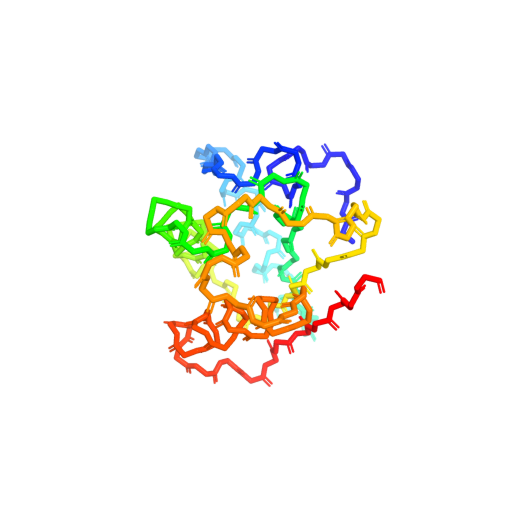 ? 3.251 1.263 -13.282 1.00 96.81 96 PHE A O 1
ATOM 808 N N . ALA A 1 97 ? 2.368 1.979 -15.213 1.00 97.31 97 ALA A N 1
ATOM 809 C CA . ALA A 1 97 ? 1.002 1.586 -14.882 1.00 97.31 97 ALA A CA 1
ATOM 810 C C . ALA A 1 97 ? 0.868 0.068 -14.666 1.00 97.31 97 ALA A C 1
ATOM 812 O O . ALA A 1 97 ? 0.177 -0.356 -13.743 1.00 97.31 97 ALA A O 1
ATOM 813 N N . HIS A 1 98 ? 1.547 -0.763 -15.471 1.00 98.12 98 HIS A N 1
ATOM 814 C CA . HIS A 1 98 ? 1.566 -2.213 -15.249 1.00 98.12 98 HIS A CA 1
ATOM 815 C C . HIS A 1 98 ? 2.198 -2.545 -13.890 1.00 98.12 98 HIS A C 1
ATOM 817 O O . HIS A 1 98 ? 1.615 -3.318 -13.134 1.00 98.12 98 HIS A O 1
ATOM 823 N N . ALA A 1 99 ? 3.326 -1.924 -13.539 1.00 97.94 99 ALA A N 1
ATOM 824 C CA . ALA A 1 99 ? 3.972 -2.136 -12.244 1.00 97.94 99 ALA A CA 1
ATOM 825 C C . ALA A 1 99 ? 3.050 -1.772 -11.063 1.00 97.94 99 ALA A C 1
ATOM 827 O O . ALA A 1 99 ? 2.872 -2.572 -10.142 1.00 97.94 99 ALA A O 1
ATOM 828 N N . GLN A 1 100 ? 2.392 -0.609 -11.125 1.00 97.69 100 GLN A N 1
ATOM 829 C CA . GLN A 1 100 ? 1.432 -0.165 -10.108 1.00 97.69 100 GLN A CA 1
ATOM 830 C C . GLN A 1 100 ? 0.260 -1.138 -9.961 1.00 97.69 100 GLN A C 1
ATOM 832 O O . GLN A 1 100 ? -0.027 -1.585 -8.853 1.00 97.69 100 GLN A O 1
ATOM 837 N N . VAL A 1 101 ? -0.377 -1.519 -11.073 1.00 98.00 101 VAL A N 1
ATOM 838 C CA . VAL A 1 101 ? -1.508 -2.460 -11.072 1.00 98.00 101 VAL A CA 1
ATOM 839 C C . VAL A 1 101 ? -1.093 -3.831 -10.540 1.00 98.00 101 VAL A C 1
ATOM 841 O O . VAL A 1 101 ? -1.838 -4.428 -9.767 1.00 98.00 101 VAL A O 1
ATOM 844 N N . ALA A 1 102 ? 0.090 -4.328 -10.913 1.00 98.00 102 ALA A N 1
ATOM 845 C CA . ALA A 1 102 ? 0.586 -5.620 -10.449 1.00 98.00 102 ALA A CA 1
ATOM 846 C C . ALA A 1 102 ? 0.717 -5.654 -8.919 1.00 98.00 102 ALA A C 1
ATOM 848 O O . ALA A 1 102 ? 0.170 -6.549 -8.275 1.00 98.00 102 ALA A O 1
ATOM 849 N N . VAL A 1 103 ? 1.365 -4.642 -8.334 1.00 97.19 103 VAL A N 1
ATOM 850 C CA . VAL A 1 103 ? 1.526 -4.537 -6.877 1.00 97.19 103 VAL A CA 1
ATOM 851 C C . VAL A 1 103 ? 0.183 -4.305 -6.179 1.00 97.19 103 VAL A C 1
ATOM 853 O O . VAL A 1 103 ? -0.100 -4.942 -5.166 1.00 97.19 103 VAL A O 1
ATOM 856 N N . THR A 1 104 ? -0.679 -3.436 -6.716 1.00 97.81 104 THR A N 1
ATOM 857 C CA . THR A 1 104 ? -2.009 -3.186 -6.140 1.00 97.81 104 THR A CA 1
ATOM 858 C C . THR A 1 104 ? -2.875 -4.444 -6.123 1.00 97.81 104 THR A C 1
ATOM 860 O O . THR A 1 104 ? -3.508 -4.721 -5.106 1.00 97.81 104 THR A O 1
ATOM 863 N N . ASN A 1 105 ? -2.880 -5.235 -7.199 1.00 98.00 105 ASN A N 1
ATOM 864 C CA . ASN A 1 105 ? -3.631 -6.490 -7.253 1.00 98.00 105 ASN A CA 1
ATOM 865 C C . ASN A 1 105 ? -3.070 -7.528 -6.276 1.00 98.00 105 ASN A C 1
ATOM 867 O O . ASN A 1 105 ? -3.841 -8.185 -5.580 1.00 98.00 105 ASN A O 1
ATOM 871 N N . GLU A 1 106 ? -1.742 -7.635 -6.164 1.00 97.56 106 GLU A N 1
ATOM 872 C CA . GLU A 1 106 ? -1.112 -8.527 -5.187 1.00 97.56 106 GLU A CA 1
ATOM 873 C C . GLU A 1 106 ? -1.533 -8.183 -3.750 1.00 97.56 106 GLU A C 1
ATOM 875 O O . GLU A 1 106 ? -1.837 -9.073 -2.956 1.00 97.56 106 GLU A O 1
ATOM 880 N N . ILE A 1 107 ? -1.596 -6.894 -3.416 1.00 96.06 107 ILE A N 1
ATOM 881 C CA . ILE A 1 107 ? -2.065 -6.416 -2.110 1.00 96.06 107 ILE A CA 1
ATOM 882 C C . ILE A 1 107 ? -3.559 -6.669 -1.922 1.00 96.06 107 ILE A C 1
ATOM 884 O O . ILE A 1 107 ? -3.974 -7.082 -0.841 1.00 96.06 107 ILE A O 1
ATOM 888 N N . TYR A 1 108 ? -4.367 -6.419 -2.952 1.00 97.75 108 TYR A N 1
ATOM 889 C CA . TYR A 1 108 ? -5.806 -6.659 -2.911 1.00 97.75 108 TYR A CA 1
ATOM 890 C C . TYR A 1 108 ? -6.111 -8.127 -2.588 1.00 97.75 108 TYR A C 1
ATOM 892 O O . TYR A 1 108 ? -6.919 -8.406 -1.701 1.00 97.75 108 TYR A O 1
ATOM 900 N N . ASP A 1 109 ? -5.413 -9.059 -3.240 1.00 98.00 109 ASP A N 1
ATOM 901 C CA . ASP A 1 109 ? -5.527 -10.487 -2.950 1.00 98.00 109 ASP A CA 1
ATOM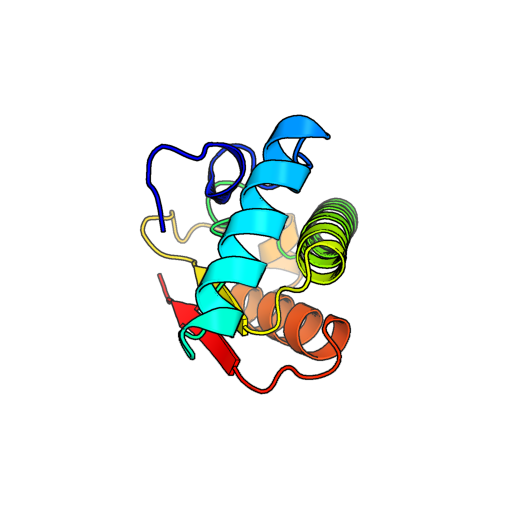 902 C C . ASP A 1 109 ? -4.969 -10.841 -1.564 1.00 98.00 109 ASP A C 1
ATOM 904 O O . ASP A 1 109 ? -5.602 -11.597 -0.826 1.00 98.00 109 ASP A O 1
ATOM 908 N N . TYR A 1 110 ? -3.826 -10.265 -1.169 1.00 97.25 110 TYR A N 1
ATOM 909 C CA . TYR A 1 110 ? -3.219 -10.492 0.148 1.00 97.25 110 TYR A CA 1
ATOM 910 C C . TYR A 1 110 ? -4.136 -10.072 1.306 1.00 97.25 110 TYR A C 1
ATOM 912 O O . TYR A 1 110 ? -4.246 -10.781 2.302 1.00 97.25 110 TYR A O 1
ATOM 920 N N . LEU A 1 111 ? -4.851 -8.957 1.147 1.00 96.19 111 LEU A N 1
ATOM 921 C CA . LEU A 1 111 ? -5.851 -8.452 2.092 1.00 96.19 111 LEU A CA 1
ATOM 922 C C . LEU A 1 111 ? -7.181 -9.224 2.041 1.00 96.19 111 LEU A C 1
ATOM 924 O O . LEU A 1 111 ? -8.180 -8.771 2.601 1.00 96.19 111 LEU A O 1
ATOM 928 N N . ASN A 1 112 ? -7.212 -10.374 1.363 1.00 96.00 112 ASN A N 1
ATOM 929 C CA . ASN A 1 112 ? -8.400 -11.193 1.162 1.00 96.00 112 ASN A CA 1
ATOM 930 C C . ASN A 1 112 ? -9.558 -10.412 0.512 1.00 96.00 112 ASN A C 1
ATOM 932 O O . ASN A 1 112 ? -10.712 -10.535 0.921 1.00 96.00 112 ASN A O 1
ATOM 936 N N . LYS A 1 113 ? -9.238 -9.621 -0.522 1.00 96.50 113 LYS A N 1
ATOM 937 C CA . LYS A 1 113 ? -10.199 -8.921 -1.389 1.00 96.50 113 LYS A CA 1
ATOM 938 C C . LYS A 1 113 ? -11.137 -8.003 -0.593 1.00 96.50 113 LYS A C 1
ATOM 940 O O . LYS A 1 113 ? -12.346 -8.245 -0.544 1.00 96.50 113 LYS A O 1
ATOM 945 N N . PRO A 1 114 ? -10.599 -6.948 0.048 1.00 95.56 114 PRO A N 1
ATOM 946 C CA . PRO A 1 114 ? -11.385 -6.061 0.895 1.00 95.56 114 PRO A CA 1
ATOM 947 C C . PRO A 1 114 ? -12.519 -5.396 0.106 1.00 95.56 114 PRO A C 1
ATOM 949 O O . PRO A 1 114 ? -12.396 -5.111 -1.085 1.00 95.56 114 PRO A O 1
ATOM 952 N N . ASN A 1 115 ? -13.615 -5.078 0.800 1.00 92.12 115 ASN A N 1
ATOM 953 C CA . ASN A 1 115 ? -14.792 -4.452 0.185 1.00 92.12 115 ASN A CA 1
ATOM 954 C C . ASN A 1 115 ? -14.488 -3.081 -0.442 1.00 92.12 115 ASN A C 1
ATOM 956 O O . ASN A 1 115 ? -15.172 -2.671 -1.377 1.00 92.12 115 ASN A O 1
ATOM 960 N N . ILE A 1 116 ? -13.507 -2.349 0.099 1.00 96.44 116 ILE A N 1
ATOM 961 C CA . ILE A 1 116 ? -13.053 -1.065 -0.444 1.00 96.44 116 ILE A CA 1
ATOM 962 C C . ILE A 1 116 ? -11.526 -1.045 -0.459 1.00 96.44 116 ILE A C 1
ATOM 964 O O . ILE A 1 116 ? -10.885 -1.072 0.594 1.00 96.44 116 ILE A O 1
ATOM 968 N N . LEU A 1 117 ? -10.975 -0.924 -1.665 1.00 97.25 117 LEU A N 1
ATOM 969 C CA . LEU A 1 117 ? -9.600 -0.521 -1.920 1.00 97.25 117 LEU A CA 1
ATOM 970 C C . LEU A 1 117 ? -9.634 0.609 -2.951 1.00 97.25 117 LEU A C 1
ATOM 972 O O . LEU A 1 117 ? -10.120 0.426 -4.065 1.00 97.25 117 LEU A O 1
ATOM 976 N N . LEU A 1 118 ? -9.172 1.790 -2.556 1.00 97.94 118 LEU A N 1
ATOM 977 C CA . LEU A 1 118 ? -9.056 2.949 -3.436 1.00 97.94 118 LEU A CA 1
ATOM 978 C C . LEU A 1 118 ? -7.670 2.961 -4.077 1.00 97.94 118 LEU A C 1
ATOM 980 O O . LEU A 1 118 ? -6.688 2.629 -3.419 1.00 97.94 118 LEU A O 1
ATOM 984 N N . PHE A 1 119 ? -7.589 3.385 -5.332 1.00 97.69 119 PHE A N 1
ATOM 985 C CA . PHE A 1 119 ? -6.335 3.558 -6.058 1.00 97.69 119 PHE A CA 1
ATOM 986 C C . PHE A 1 119 ? -6.256 4.997 -6.564 1.00 97.69 119 PHE A C 1
ATOM 988 O O . PHE A 1 119 ? -7.151 5.449 -7.280 1.00 97.69 119 PHE A O 1
ATOM 995 N N . CYS A 1 120 ? -5.209 5.720 -6.175 1.00 97.19 120 CYS A N 1
ATOM 996 C CA . CYS A 1 120 ? -4.904 7.044 -6.698 1.00 97.19 120 CYS A CA 1
ATOM 997 C C . CYS A 1 120 ? -3.753 6.907 -7.707 1.00 97.19 120 CYS A C 1
ATOM 999 O O . CYS A 1 120 ? -2.656 6.527 -7.288 1.00 97.19 120 CYS A O 1
ATOM 1001 N N . PRO A 1 121 ? -4.006 7.140 -9.010 1.00 95.94 121 PRO A N 1
ATOM 1002 C CA . PRO A 1 121 ? -2.973 7.076 -10.041 1.00 95.94 121 PRO A CA 1
ATOM 1003 C C . PRO A 1 121 ? -1.953 8.213 -9.889 1.00 95.94 121 PRO A C 1
ATOM 1005 O O . PRO A 1 121 ? -2.195 9.172 -9.155 1.00 95.94 121 PRO A O 1
ATOM 1008 N N . THR A 1 122 ? -0.844 8.088 -10.619 1.00 92.12 122 THR A N 1
ATOM 1009 C CA . THR A 1 122 ? 0.149 9.158 -10.814 1.00 92.12 122 THR A CA 1
ATOM 1010 C C . THR A 1 122 ? -0.399 10.321 -11.625 1.00 92.12 122 THR A C 1
ATOM 1012 O O . THR A 1 122 ? -1.201 10.067 -12.554 1.00 92.12 122 THR A O 1
#

Organism: NCBI:txid392030